Protein AF-A0A7S3UNE4-F1 (afdb_monomer_lite)

Radius of gyration: 19.87 Å; chains: 1; bounding box: 40×56×53 Å

InterPro domains:
  IPR023379 BART domain [PF11527] (3-88)
  IPR042541 BART domain superfamily [G3DSA:1.20.1520.10] (1-107)

Structure (mmCIF, N/CA/C/O backbone):
data_AF-A0A7S3UNE4-F1
#
_entry.id   AF-A0A7S3UNE4-F1
#
loop_
_atom_site.group_PDB
_atom_site.id
_atom_site.type_symbol
_atom_site.label_atom_id
_atom_site.label_alt_id
_atom_site.label_comp_id
_atom_site.label_asym_id
_atom_site.label_entity_id
_atom_site.label_seq_id
_atom_site.pdbx_PDB_ins_code
_atom_site.Cartn_x
_atom_site.Cartn_y
_atom_site.Cartn_z
_atom_site.occupancy
_atom_site.B_iso_or_equiv
_atom_site.auth_seq_id
_atom_site.auth_comp_id
_atom_site.auth_asym_id
_atom_site.auth_atom_id
_atom_site.pdbx_PDB_model_num
ATOM 1 N N . VAL A 1 1 ? -3.004 -6.059 -4.523 1.00 56.66 1 VAL A N 1
ATOM 2 C CA . VAL A 1 1 ? -1.548 -6.349 -4.583 1.00 56.66 1 VAL A CA 1
ATOM 3 C C . VAL A 1 1 ? -1.177 -7.143 -5.829 1.00 56.66 1 VAL A C 1
ATOM 5 O O . VAL A 1 1 ? -0.480 -6.580 -6.654 1.00 56.66 1 VAL A O 1
ATOM 8 N N . PHE A 1 2 ? -1.686 -8.368 -6.031 1.00 59.50 2 PHE A N 1
ATOM 9 C CA . PHE A 1 2 ? -1.361 -9.178 -7.223 1.00 59.50 2 PHE A CA 1
ATOM 10 C C . PHE A 1 2 ? -1.660 -8.478 -8.564 1.00 59.50 2 PHE A C 1
ATOM 12 O O . PHE A 1 2 ? -0.764 -8.388 -9.393 1.00 59.50 2 PHE A O 1
ATOM 19 N N . ASN A 1 3 ? -2.840 -7.866 -8.741 1.00 72.56 3 ASN A N 1
ATOM 20 C CA . ASN A 1 3 ? -3.131 -7.107 -9.973 1.00 72.56 3 ASN A CA 1
ATOM 21 C C . ASN A 1 3 ? -2.202 -5.898 -10.182 1.00 72.56 3 ASN A C 1
ATOM 23 O O . ASN A 1 3 ? -1.789 -5.641 -11.303 1.00 72.56 3 ASN A O 1
ATOM 27 N N . PHE A 1 4 ? -1.826 -5.188 -9.112 1.00 74.75 4 PHE A N 1
ATOM 28 C CA . PHE A 1 4 ? -0.905 -4.048 -9.212 1.00 74.75 4 PHE A CA 1
ATOM 29 C C . PHE A 1 4 ? 0.492 -4.500 -9.656 1.00 74.75 4 PHE A C 1
ATOM 31 O O . PHE A 1 4 ? 1.140 -3.838 -10.463 1.00 74.75 4 PHE A O 1
ATOM 38 N N . ALA A 1 5 ? 0.953 -5.641 -9.133 1.00 74.25 5 ALA A N 1
ATOM 39 C CA . ALA A 1 5 ? 2.247 -6.192 -9.498 1.00 74.25 5 ALA A CA 1
ATOM 40 C C . ALA A 1 5 ? 2.294 -6.575 -10.982 1.00 74.25 5 ALA A C 1
ATOM 42 O O . ALA A 1 5 ? 3.220 -6.179 -11.684 1.00 74.25 5 ALA A O 1
ATOM 43 N N . GLU A 1 6 ? 1.256 -7.257 -11.468 1.00 76.44 6 GLU A N 1
ATOM 44 C CA . GLU A 1 6 ? 1.094 -7.618 -12.880 1.00 76.44 6 GLU A CA 1
ATOM 45 C C . GLU A 1 6 ? 1.072 -6.400 -13.811 1.00 76.44 6 GLU A C 1
ATOM 47 O O . GLU A 1 6 ? 1.779 -6.368 -14.818 1.00 76.44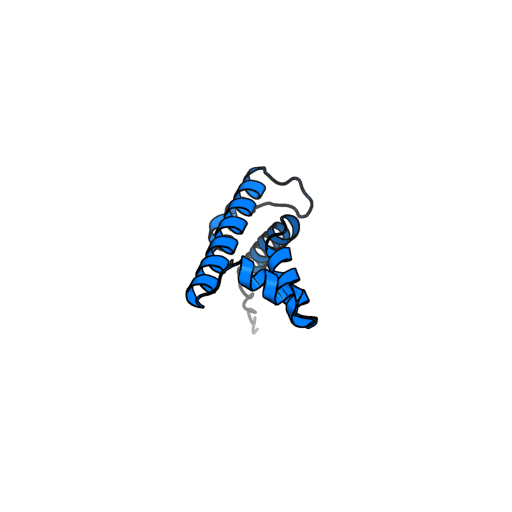 6 GLU A O 1
ATOM 52 N N . GLU A 1 7 ? 0.302 -5.369 -13.458 1.00 83.06 7 GLU A N 1
ATOM 53 C CA . GLU A 1 7 ? 0.135 -4.154 -14.267 1.00 83.06 7 GLU A CA 1
ATOM 54 C C . GLU A 1 7 ? 1.434 -3.348 -14.415 1.00 83.06 7 GLU A C 1
ATOM 56 O O . GLU A 1 7 ? 1.644 -2.681 -15.432 1.00 83.06 7 GLU A O 1
ATOM 61 N N . HIS A 1 8 ? 2.325 -3.418 -13.423 1.00 82.31 8 HIS A N 1
ATOM 62 C CA . HIS A 1 8 ? 3.537 -2.601 -13.370 1.00 82.31 8 HIS A CA 1
ATOM 63 C C . HIS A 1 8 ? 4.839 -3.388 -13.529 1.00 82.31 8 HIS A C 1
ATOM 65 O O . HIS A 1 8 ? 5.914 -2.789 -13.502 1.00 82.31 8 HIS A O 1
ATOM 71 N N . LYS A 1 9 ? 4.784 -4.703 -13.756 1.00 77.88 9 LYS A N 1
ATOM 72 C CA . LYS A 1 9 ? 5.976 -5.565 -13.811 1.00 77.88 9 LYS A CA 1
ATOM 73 C C . LYS A 1 9 ? 7.017 -5.148 -14.853 1.00 77.88 9 LYS A C 1
ATOM 75 O O . LYS A 1 9 ? 8.215 -5.273 -14.611 1.00 77.88 9 LYS A O 1
ATOM 80 N N . ALA A 1 10 ? 6.579 -4.584 -15.979 1.00 83.00 10 ALA A N 1
ATOM 81 C CA . ALA A 1 10 ? 7.470 -4.093 -17.032 1.00 83.00 10 ALA A CA 1
ATOM 82 C C . ALA A 1 10 ? 8.390 -2.951 -16.558 1.00 83.00 10 ALA A C 1
ATOM 84 O O . ALA A 1 10 ? 9.528 -2.862 -17.008 1.00 83.00 10 ALA A O 1
ATOM 85 N N . GLU A 1 11 ? 7.937 -2.124 -15.611 1.00 81.94 11 GLU A N 1
ATOM 86 C CA . GLU A 1 11 ? 8.714 -1.006 -15.044 1.00 81.94 11 GLU A CA 1
ATOM 87 C C . GLU A 1 11 ? 9.858 -1.495 -14.135 1.00 81.94 11 GLU A C 1
ATOM 89 O O . GLU A 1 11 ? 10.773 -0.740 -13.806 1.00 81.94 11 GLU A O 1
ATOM 94 N N . PHE A 1 12 ? 9.809 -2.768 -13.732 1.00 79.75 12 PHE A N 1
ATOM 95 C CA . PHE A 1 12 ? 10.816 -3.444 -12.915 1.00 79.75 12 PHE A CA 1
ATOM 96 C C . PHE A 1 12 ? 11.644 -4.453 -13.733 1.00 79.75 12 PHE A C 1
ATOM 98 O O . PHE A 1 12 ? 12.528 -5.120 -13.191 1.00 79.75 12 PHE A O 1
ATOM 105 N N . ALA A 1 13 ? 11.401 -4.572 -15.044 1.00 76.31 13 ALA A N 1
ATOM 106 C CA . ALA A 1 13 ? 12.143 -5.480 -15.910 1.00 76.31 13 ALA A CA 1
ATOM 107 C C . ALA A 1 13 ? 13.617 -5.047 -16.034 1.00 76.31 13 ALA A C 1
ATOM 109 O O . ALA A 1 13 ? 13.922 -3.886 -16.299 1.00 76.31 13 ALA A O 1
ATOM 110 N N . GLY A 1 14 ? 14.547 -5.988 -15.842 1.00 70.31 14 GLY A N 1
ATOM 111 C CA . GLY A 1 14 ? 15.992 -5.711 -15.879 1.00 70.31 14 GLY A CA 1
ATOM 112 C C . GLY A 1 14 ? 16.562 -5.084 -14.600 1.00 70.31 14 GLY A C 1
ATOM 113 O O . GLY A 1 14 ? 17.748 -4.760 -14.555 1.00 70.31 14 GLY A O 1
ATOM 114 N N . ALA A 1 15 ? 15.748 -4.940 -13.553 1.00 73.62 15 ALA A N 1
ATOM 115 C CA . ALA A 1 15 ? 16.188 -4.502 -12.239 1.00 73.62 15 ALA A CA 1
ATOM 116 C C . ALA A 1 15 ? 17.200 -5.458 -11.591 1.00 73.62 15 ALA A C 1
ATOM 118 O O . ALA A 1 15 ? 17.010 -6.677 -11.575 1.00 73.62 15 ALA A O 1
ATOM 119 N N . VAL A 1 16 ? 18.230 -4.890 -10.960 1.00 68.44 16 VAL A N 1
ATOM 120 C CA . VAL A 1 16 ? 19.188 -5.630 -10.128 1.00 68.44 16 VAL A CA 1
ATOM 121 C C . VAL A 1 16 ? 18.881 -5.348 -8.652 1.00 68.44 16 VAL A C 1
ATOM 123 O O . VAL A 1 16 ? 18.771 -4.179 -8.279 1.00 68.44 16 VAL A O 1
ATOM 126 N N . PRO A 1 17 ? 18.752 -6.374 -7.789 1.00 65.75 17 PRO A N 1
ATOM 127 C CA . PRO A 1 17 ? 18.555 -6.167 -6.355 1.00 65.75 17 PRO A CA 1
ATOM 128 C C . PRO A 1 17 ? 19.690 -5.343 -5.750 1.00 65.75 17 PRO A C 1
ATOM 130 O O . PRO A 1 17 ? 20.860 -5.670 -5.945 1.00 65.75 17 PRO A O 1
ATOM 133 N N . GLY A 1 18 ? 19.344 -4.292 -5.006 1.00 67.12 18 GLY A N 1
ATOM 134 C CA . GLY A 1 18 ? 20.321 -3.380 -4.404 1.00 67.12 18 GLY A CA 1
ATOM 135 C C . GLY A 1 18 ? 20.989 -2.412 -5.390 1.00 67.12 18 GLY A C 1
ATOM 136 O O . GLY A 1 18 ? 21.953 -1.750 -5.011 1.00 67.12 18 GLY A O 1
ATOM 137 N N . GLY A 1 19 ? 20.510 -2.337 -6.637 1.00 70.06 19 GLY A N 1
ATOM 138 C CA . GLY A 1 19 ? 20.924 -1.329 -7.614 1.00 70.06 19 GLY A CA 1
ATOM 139 C C . GLY A 1 19 ? 20.241 0.026 -7.402 1.00 70.06 19 GLY A C 1
ATOM 140 O O . GLY A 1 19 ? 19.407 0.193 -6.516 1.00 70.06 19 GLY A O 1
ATOM 141 N N . GLU A 1 20 ? 20.579 1.013 -8.234 1.00 76.25 20 GLU A N 1
ATOM 142 C CA . GLU A 1 20 ? 19.855 2.288 -8.241 1.00 76.25 20 GLU A CA 1
ATOM 143 C C . GLU A 1 20 ? 18.428 2.098 -8.762 1.00 76.25 20 GLU A C 1
ATOM 145 O O . GLU A 1 20 ? 18.197 1.458 -9.790 1.00 76.25 20 GLU A O 1
ATOM 150 N N . HIS A 1 21 ? 17.463 2.671 -8.047 1.00 79.31 21 HIS A N 1
ATOM 151 C CA . HIS A 1 21 ? 16.056 2.608 -8.418 1.00 79.31 21 HIS A CA 1
ATOM 152 C C . HIS A 1 21 ? 15.634 3.896 -9.120 1.00 79.31 21 HIS A C 1
ATOM 154 O O . HIS A 1 21 ? 15.993 5.001 -8.708 1.00 79.31 21 HIS A O 1
ATOM 160 N N . SER A 1 22 ? 14.832 3.764 -10.176 1.00 81.38 22 SER A N 1
ATOM 161 C CA . SER A 1 22 ? 14.312 4.927 -10.892 1.00 81.38 22 SER A CA 1
ATOM 162 C C . SER A 1 22 ? 13.330 5.726 -10.023 1.00 81.38 22 SER A C 1
ATOM 164 O O . SER A 1 22 ? 12.598 5.163 -9.206 1.00 81.38 22 SER A O 1
ATOM 166 N N . LEU A 1 23 ? 13.239 7.043 -10.247 1.00 84.62 23 LEU A N 1
ATOM 167 C CA . LEU A 1 23 ? 12.229 7.898 -9.597 1.00 84.62 23 LEU A CA 1
ATOM 168 C C . LEU A 1 23 ? 10.799 7.375 -9.814 1.00 84.62 23 LEU A C 1
ATOM 170 O O . LEU A 1 23 ? 9.943 7.514 -8.940 1.00 84.62 23 LEU A O 1
ATOM 174 N N . ARG A 1 24 ? 10.572 6.708 -10.951 1.00 84.19 24 ARG A N 1
ATOM 175 C CA . ARG A 1 24 ? 9.308 6.066 -11.310 1.00 84.19 24 ARG A CA 1
ATOM 176 C C . ARG A 1 24 ? 8.871 5.018 -10.288 1.00 84.19 24 ARG A C 1
ATOM 178 O O . ARG A 1 24 ? 7.683 4.899 -10.013 1.00 84.19 24 ARG A O 1
ATOM 185 N N . TRP A 1 25 ? 9.800 4.293 -9.668 1.00 86.81 25 TRP A N 1
ATOM 186 C CA . TRP A 1 25 ? 9.459 3.281 -8.663 1.00 86.81 25 TRP A CA 1
ATOM 187 C C . TRP A 1 25 ? 8.920 3.900 -7.380 1.00 86.81 25 TRP A C 1
ATOM 189 O O . TRP A 1 25 ? 7.997 3.361 -6.774 1.00 86.81 25 TRP A O 1
ATOM 199 N N . THR A 1 26 ? 9.457 5.051 -6.983 1.00 86.19 26 THR A N 1
ATOM 200 C CA . THR A 1 26 ? 8.939 5.814 -5.843 1.00 86.19 26 THR A CA 1
ATOM 201 C C . THR A 1 26 ? 7.533 6.342 -6.130 1.00 86.19 26 THR A C 1
ATOM 203 O O . THR A 1 26 ? 6.685 6.357 -5.241 1.00 86.19 26 THR A O 1
ATOM 206 N N . GLU A 1 27 ? 7.245 6.751 -7.368 1.00 88.50 27 GLU A N 1
ATOM 207 C CA . GLU A 1 27 ? 5.886 7.138 -7.775 1.00 88.50 27 GLU A CA 1
ATOM 208 C C . GLU A 1 27 ? 4.913 5.955 -7.734 1.00 88.50 27 GLU A C 1
ATOM 210 O O . GLU A 1 27 ? 3.805 6.093 -7.216 1.00 88.50 27 GLU A O 1
ATOM 215 N N . LEU A 1 28 ? 5.333 4.790 -8.235 1.00 87.94 28 LEU A N 1
ATOM 216 C CA . LEU A 1 28 ? 4.533 3.565 -8.193 1.00 87.94 28 LEU A CA 1
ATOM 217 C C . LEU A 1 28 ? 4.256 3.129 -6.755 1.00 87.94 28 LEU A C 1
ATOM 219 O O . LEU A 1 28 ? 3.122 2.793 -6.429 1.00 87.94 28 LEU A O 1
ATOM 223 N N . HIS A 1 29 ? 5.254 3.213 -5.877 1.00 88.25 29 HIS A N 1
ATOM 224 C CA . HIS A 1 29 ? 5.088 2.926 -4.455 1.00 88.25 29 HIS A CA 1
ATOM 225 C C . HIS A 1 29 ? 4.060 3.852 -3.792 1.00 88.25 29 HIS A C 1
ATOM 227 O O . HIS A 1 29 ? 3.161 3.369 -3.110 1.00 88.25 29 HIS A O 1
ATOM 233 N N . LYS A 1 30 ? 4.101 5.162 -4.069 1.00 88.38 30 LYS A N 1
ATOM 234 C CA . LYS A 1 30 ? 3.068 6.104 -3.595 1.00 88.38 30 LYS A CA 1
ATOM 235 C C . LYS A 1 30 ? 1.676 5.761 -4.132 1.00 88.38 30 LYS A C 1
ATOM 237 O O . LYS A 1 30 ? 0.687 5.869 -3.409 1.00 88.38 30 LYS A O 1
ATOM 242 N N . GLY A 1 31 ? 1.587 5.358 -5.400 1.00 87.12 31 GLY A N 1
ATOM 243 C CA . GLY A 1 31 ? 0.337 4.900 -6.009 1.00 87.12 31 GLY A CA 1
ATOM 244 C C . GLY A 1 31 ? -0.218 3.652 -5.320 1.00 87.12 31 GLY A C 1
ATOM 245 O O . GLY A 1 31 ? -1.410 3.592 -5.016 1.00 87.12 31 GLY A O 1
ATOM 246 N N . PHE A 1 32 ? 0.660 2.699 -5.010 1.00 86.69 32 PHE A N 1
ATOM 247 C CA . PHE A 1 32 ? 0.327 1.490 -4.269 1.00 86.69 32 PHE A CA 1
ATOM 248 C C . PHE A 1 32 ? -0.154 1.800 -2.847 1.00 86.69 32 PHE A C 1
ATOM 250 O O . PHE A 1 32 ? -1.212 1.311 -2.458 1.00 86.69 32 PHE A O 1
ATOM 257 N N . GLN A 1 33 ? 0.566 2.652 -2.104 1.00 88.56 33 GLN A N 1
ATOM 258 C CA . GLN A 1 33 ? 0.169 3.090 -0.760 1.00 88.56 33 GLN A CA 1
ATOM 259 C C . GLN A 1 33 ? -1.245 3.668 -0.775 1.00 88.56 33 GLN A C 1
ATOM 261 O O . GLN A 1 33 ? -2.114 3.191 -0.053 1.00 88.56 33 GLN A O 1
ATOM 266 N N . LYS A 1 34 ? -1.517 4.603 -1.690 1.00 88.56 34 LYS A N 1
ATOM 267 C CA . LYS A 1 34 ? -2.843 5.214 -1.821 1.00 88.56 34 LYS A CA 1
ATOM 268 C C . LYS A 1 34 ? -3.942 4.194 -2.138 1.00 88.56 34 LYS A C 1
ATOM 270 O O . LYS A 1 34 ? -5.053 4.305 -1.625 1.00 88.56 34 LYS A O 1
ATOM 275 N N . GLN A 1 35 ? -3.666 3.218 -3.007 1.00 87.31 35 GLN A N 1
ATOM 276 C CA . GLN A 1 35 ? -4.637 2.170 -3.329 1.00 87.31 35 GLN A CA 1
ATOM 277 C C . GLN A 1 35 ? -4.913 1.276 -2.115 1.00 87.31 35 GLN A C 1
ATOM 279 O O . GLN A 1 35 ? -6.070 0.952 -1.852 1.00 87.31 35 GLN A O 1
ATOM 284 N N . PHE A 1 36 ? -3.868 0.890 -1.383 1.00 86.38 36 PHE A N 1
ATOM 285 C CA . PHE A 1 36 ? -3.990 0.069 -0.185 1.00 86.38 36 PHE A CA 1
ATOM 286 C C . PHE A 1 36 ? -4.757 0.801 0.924 1.00 86.38 36 PHE A C 1
ATOM 288 O O . PHE A 1 36 ? -5.730 0.260 1.445 1.00 86.38 36 PHE A O 1
ATOM 295 N N . GLU A 1 37 ? -4.391 2.051 1.217 1.00 86.88 37 GLU A N 1
ATOM 296 C CA . GLU A 1 37 ? -5.088 2.909 2.182 1.00 86.88 37 GLU A CA 1
ATOM 297 C C . GLU A 1 37 ? -6.571 3.066 1.822 1.00 86.88 37 GLU A C 1
ATOM 299 O O . GLU A 1 37 ? -7.435 2.870 2.673 1.00 86.88 37 GLU A O 1
ATOM 304 N N . GLY A 1 38 ? -6.888 3.321 0.548 1.00 89.50 38 GLY A N 1
ATOM 305 C CA . GLY A 1 38 ? -8.276 3.442 0.098 1.00 89.50 38 GLY A CA 1
ATOM 306 C C . GLY A 1 38 ? -9.078 2.139 0.222 1.00 89.50 38 GLY A C 1
ATOM 307 O O . GLY A 1 38 ? -10.274 2.172 0.517 1.00 89.50 38 GLY A O 1
ATOM 308 N N . GLN A 1 39 ? -8.440 0.980 0.028 1.00 89.50 39 GLN A N 1
ATOM 309 C CA . GLN A 1 39 ? -9.075 -0.325 0.250 1.00 89.50 39 GLN A CA 1
ATOM 310 C C . GLN A 1 39 ? -9.326 -0.583 1.736 1.00 89.50 39 GLN A C 1
ATOM 312 O O . GLN A 1 39 ? -10.411 -1.048 2.089 1.00 89.50 39 GLN A O 1
ATOM 317 N N . LEU A 1 40 ? -8.363 -0.249 2.598 1.00 87.81 40 LEU A N 1
ATOM 318 C CA . LEU A 1 40 ? -8.505 -0.361 4.047 1.00 87.81 40 LEU A CA 1
ATOM 319 C C . LEU A 1 40 ? -9.635 0.538 4.563 1.00 87.81 40 LEU A C 1
ATOM 321 O O . LEU A 1 40 ? -10.499 0.076 5.303 1.00 87.81 40 LEU A O 1
ATOM 325 N N . GLU A 1 41 ? -9.681 1.794 4.121 1.00 90.50 41 GLU A N 1
ATOM 326 C CA . GLU A 1 41 ? -10.740 2.738 4.486 1.00 90.50 41 GLU A CA 1
ATOM 327 C C . GLU A 1 41 ? -12.118 2.262 4.006 1.00 90.50 41 GLU A C 1
ATOM 329 O O . GLU A 1 41 ? -13.090 2.281 4.766 1.00 90.50 41 GLU A O 1
ATOM 334 N N . SER A 1 42 ? -12.206 1.759 2.770 1.00 91.94 42 SER A N 1
ATOM 335 C CA . SER A 1 42 ? -13.447 1.188 2.230 1.00 91.94 42 SER A CA 1
ATOM 336 C C . SER A 1 42 ? -13.914 -0.028 3.034 1.00 91.94 42 SER A C 1
ATOM 338 O O . SER A 1 42 ? -15.106 -0.173 3.306 1.00 91.94 42 SER A O 1
ATOM 340 N N . PHE A 1 43 ? -12.981 -0.891 3.442 1.00 91.38 43 PHE A N 1
ATOM 341 C CA . PHE A 1 43 ? -13.277 -2.049 4.278 1.00 91.38 43 PHE A CA 1
ATOM 342 C C . PHE A 1 43 ? -13.802 -1.627 5.654 1.00 91.38 43 PHE A C 1
ATOM 344 O O . PHE A 1 43 ? -14.869 -2.087 6.058 1.00 91.38 43 PHE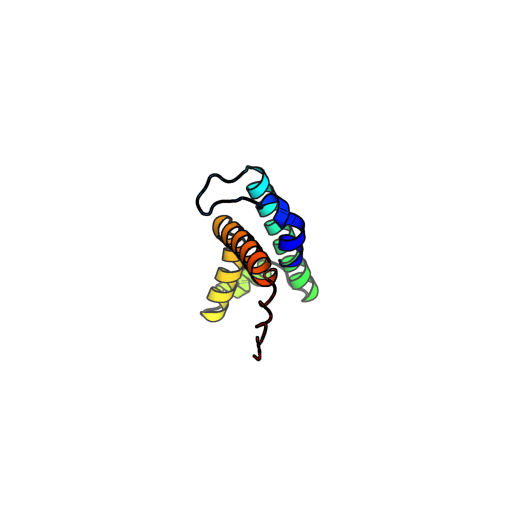 A O 1
ATOM 351 N N . LEU A 1 44 ? -13.127 -0.700 6.338 1.00 91.19 44 LEU A N 1
ATOM 352 C CA . LEU A 1 44 ? -13.576 -0.180 7.635 1.00 91.19 44 LEU A CA 1
ATOM 353 C C . LEU A 1 44 ? -14.955 0.475 7.534 1.00 91.19 44 LEU A C 1
ATOM 355 O O . LEU A 1 44 ? -15.844 0.161 8.326 1.00 91.19 44 LEU A O 1
ATOM 359 N N . THR A 1 45 ? -15.172 1.278 6.492 1.00 93.50 45 THR A N 1
ATOM 360 C CA . THR A 1 45 ? -16.467 1.915 6.220 1.00 93.50 45 THR A CA 1
ATOM 361 C C . THR A 1 45 ? -17.569 0.873 6.028 1.00 93.50 45 THR A C 1
ATOM 363 O O . THR A 1 45 ? -18.674 1.038 6.544 1.00 93.50 45 THR A O 1
ATOM 366 N N . SER A 1 46 ? -17.281 -0.235 5.334 1.00 96.12 46 SER A N 1
ATOM 367 C CA . SER A 1 46 ? -18.246 -1.327 5.135 1.00 96.12 46 SER A CA 1
ATOM 368 C C . SER A 1 46 ? -18.657 -2.021 6.439 1.00 96.12 46 SER A C 1
ATOM 370 O O . SER A 1 46 ? -19.751 -2.578 6.522 1.00 96.12 46 SER A O 1
ATOM 372 N N . LEU A 1 47 ? -17.808 -1.940 7.467 1.00 94.56 47 LEU A N 1
ATOM 373 C CA . LEU A 1 47 ? -18.074 -2.430 8.819 1.00 94.56 47 LEU A CA 1
ATOM 374 C C . LEU A 1 47 ? -18.698 -1.360 9.731 1.00 94.56 47 LEU A C 1
ATOM 376 O O . LEU A 1 47 ? -18.935 -1.629 10.906 1.00 94.56 47 LEU A O 1
ATOM 380 N N . GLY A 1 48 ? -18.970 -0.156 9.215 1.00 94.50 48 GLY A N 1
ATOM 381 C CA . GLY A 1 48 ? -19.463 0.974 10.006 1.00 94.50 48 GLY A CA 1
ATOM 382 C C . GLY A 1 48 ? -18.411 1.566 10.948 1.00 94.50 48 GLY A C 1
ATOM 383 O O . GLY A 1 48 ? -18.775 2.147 11.967 1.00 94.50 48 GLY A O 1
ATOM 384 N N . SER A 1 49 ? -17.130 1.390 10.625 1.00 93.56 49 SER A N 1
ATOM 385 C CA . SER A 1 49 ? -15.983 1.869 11.397 1.00 93.56 49 SER A CA 1
ATOM 386 C C . SER A 1 49 ? -15.123 2.826 10.565 1.00 93.56 49 SER A C 1
ATOM 388 O O . SER A 1 49 ? -15.369 3.037 9.377 1.00 93.56 49 SER A O 1
ATOM 390 N N . ASP A 1 50 ? -14.097 3.398 11.184 1.00 90.25 50 ASP A N 1
ATOM 391 C CA . ASP A 1 50 ? -13.122 4.276 10.545 1.00 90.25 50 ASP A CA 1
ATOM 392 C C . ASP A 1 50 ? -11.694 4.011 11.054 1.00 90.25 50 ASP A C 1
ATOM 394 O O . ASP A 1 50 ? -11.459 3.225 11.977 1.00 90.25 50 ASP A O 1
ATOM 398 N N . LEU A 1 51 ? -10.712 4.637 10.400 1.00 84.56 51 LEU A N 1
ATOM 399 C CA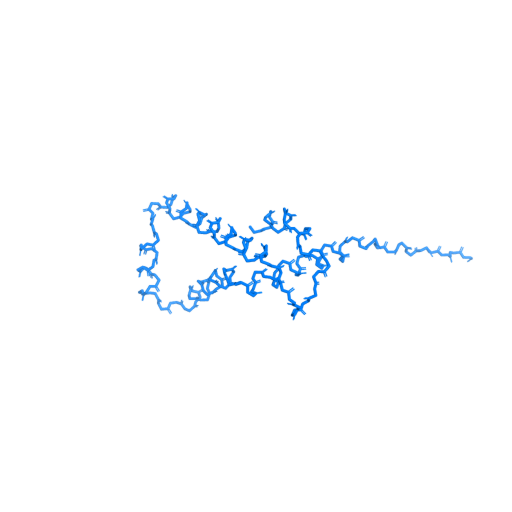 . LEU A 1 51 ? -9.292 4.525 10.749 1.00 84.56 51 LEU A CA 1
ATOM 400 C C . LEU A 1 51 ? -8.989 4.960 12.196 1.00 84.56 51 LEU A C 1
ATOM 402 O O . LEU A 1 51 ? -8.286 4.219 12.883 1.00 84.56 51 LEU A O 1
ATOM 406 N N . PRO A 1 52 ? -9.514 6.097 12.699 1.00 86.12 52 PRO A N 1
ATOM 407 C CA . PRO A 1 52 ? -9.354 6.480 14.102 1.00 86.12 52 PRO A CA 1
ATOM 408 C C . PRO A 1 52 ? -9.880 5.432 15.089 1.00 86.12 52 PRO A C 1
ATOM 410 O O . PRO A 1 52 ? -9.214 5.138 16.080 1.00 86.12 52 PRO A O 1
ATOM 413 N N . THR A 1 53 ? -11.042 4.836 14.809 1.00 86.31 53 THR A N 1
ATOM 414 C CA . THR A 1 53 ? -11.638 3.783 15.642 1.00 86.31 53 THR A CA 1
ATOM 415 C C . THR A 1 53 ? -10.778 2.525 15.636 1.00 86.31 53 THR A C 1
ATOM 417 O O . THR A 1 53 ? -10.532 1.953 16.697 1.00 86.31 53 THR A O 1
ATOM 420 N N . LEU A 1 54 ? -10.264 2.119 14.469 1.00 85.75 54 LEU A N 1
ATOM 421 C CA . LEU A 1 54 ? -9.299 1.023 14.377 1.00 85.75 54 LEU A CA 1
ATOM 422 C C . LEU A 1 54 ? -8.037 1.334 15.193 1.00 85.75 54 LEU A C 1
ATOM 424 O O . LEU A 1 54 ? -7.576 0.489 15.949 1.00 85.75 54 LEU A O 1
ATOM 428 N N . GLN A 1 55 ? -7.487 2.543 15.069 1.00 82.94 55 GLN A N 1
ATOM 429 C CA . GLN A 1 55 ? -6.265 2.931 15.772 1.00 82.94 55 GLN A CA 1
ATOM 430 C C . GLN A 1 55 ? -6.443 2.919 17.294 1.00 82.94 55 GLN A C 1
ATOM 432 O O . GLN A 1 55 ? -5.558 2.440 17.995 1.00 82.94 55 GLN A O 1
ATOM 437 N N . ALA A 1 56 ? -7.578 3.405 17.798 1.00 85.19 56 ALA A N 1
ATOM 438 C CA . ALA A 1 56 ? -7.902 3.333 19.219 1.00 85.19 56 ALA A CA 1
ATOM 439 C C . ALA A 1 56 ? -8.029 1.875 19.692 1.00 85.19 56 ALA A C 1
ATOM 441 O O . ALA A 1 56 ? -7.449 1.513 20.710 1.00 85.19 56 ALA A O 1
ATOM 442 N N . ALA A 1 57 ? -8.712 1.023 18.917 1.00 85.31 57 ALA A N 1
ATOM 443 C CA . ALA A 1 57 ? -8.845 -0.397 19.239 1.00 85.31 57 ALA A CA 1
ATOM 444 C C . ALA A 1 57 ? -7.487 -1.114 19.295 1.00 85.31 57 ALA A C 1
ATOM 446 O O . ALA A 1 57 ? -7.275 -1.941 20.169 1.00 85.31 57 ALA A O 1
ATOM 447 N N . LEU A 1 58 ? -6.555 -0.764 18.404 1.00 83.38 58 LEU A N 1
ATOM 448 C CA . LEU A 1 58 ? -5.202 -1.327 18.382 1.00 83.38 58 LEU A CA 1
ATOM 449 C C . LEU A 1 58 ? -4.316 -0.854 19.544 1.00 83.38 58 LEU A C 1
ATOM 451 O O . LEU A 1 58 ? -3.343 -1.524 19.864 1.00 83.38 58 LEU A O 1
ATOM 455 N N . GLN A 1 59 ? -4.601 0.303 20.146 1.00 81.38 59 GLN A N 1
ATOM 456 C CA . GLN A 1 59 ? -3.824 0.825 21.279 1.00 81.38 59 GLN A CA 1
ATOM 457 C C . GLN A 1 59 ? -4.192 0.173 22.614 1.00 81.38 59 GLN A C 1
ATOM 459 O O . GLN A 1 59 ? -3.347 0.120 23.505 1.00 81.38 59 GLN A O 1
ATOM 464 N N . ASP A 1 60 ? -5.430 -0.302 22.741 1.00 78.06 60 ASP A N 1
ATOM 465 C CA . ASP A 1 60 ? -5.947 -0.953 23.949 1.00 78.06 60 ASP A CA 1
ATOM 466 C C . ASP A 1 60 ? -5.809 -2.489 23.902 1.00 78.06 60 ASP A C 1
ATOM 468 O O . ASP A 1 60 ? -6.221 -3.173 24.842 1.00 78.06 60 ASP A O 1
ATOM 472 N N . ASP A 1 61 ? -5.250 -3.038 22.819 1.00 75.88 61 ASP A N 1
ATOM 473 C CA . ASP A 1 61 ? -5.117 -4.477 22.603 1.00 75.88 61 ASP A CA 1
ATOM 474 C C . ASP A 1 61 ? -3.675 -4.957 22.851 1.00 75.88 61 ASP A C 1
ATOM 476 O O . ASP A 1 61 ? -2.730 -4.527 22.191 1.00 75.88 61 ASP A O 1
ATOM 480 N N . ASP A 1 62 ? -3.515 -5.866 23.815 1.00 79.94 62 ASP A N 1
ATOM 481 C CA . ASP A 1 62 ? -2.234 -6.491 24.171 1.00 79.94 62 ASP A CA 1
ATOM 482 C C . ASP A 1 62 ? -1.987 -7.811 23.406 1.00 79.94 62 ASP A C 1
ATOM 484 O O . ASP A 1 62 ? -1.021 -8.524 23.700 1.00 79.94 62 ASP A O 1
ATOM 488 N N . ASP A 1 63 ? -2.847 -8.192 22.448 1.00 83.94 63 ASP A N 1
ATOM 489 C CA . ASP A 1 63 ? -2.663 -9.411 21.663 1.00 83.94 63 ASP A CA 1
ATOM 490 C C . ASP A 1 63 ? -1.484 -9.250 20.678 1.00 83.94 63 ASP A C 1
ATOM 492 O O . ASP A 1 63 ? -1.561 -8.512 19.685 1.00 83.94 63 ASP A O 1
ATOM 496 N N . PRO A 1 64 ? -0.379 -9.993 20.874 1.00 78.25 64 PRO A N 1
ATOM 497 C CA . PRO A 1 64 ? 0.790 -9.893 20.010 1.00 78.25 64 PRO A CA 1
ATOM 498 C C . PRO A 1 64 ? 0.502 -10.321 18.564 1.00 78.25 64 PRO A C 1
ATOM 500 O O . PRO A 1 64 ? 1.228 -9.921 17.655 1.00 78.25 64 PRO A O 1
ATOM 503 N N . SER A 1 65 ? -0.537 -11.125 18.315 1.00 79.81 65 SER A N 1
ATOM 504 C CA . SER A 1 65 ? -0.920 -11.526 16.959 1.00 79.81 65 SER A CA 1
ATOM 505 C C . SER A 1 65 ? -1.501 -10.364 16.149 1.00 79.81 65 SER A C 1
ATOM 507 O O . SER A 1 65 ? -1.245 -10.272 14.945 1.00 79.81 65 SER A O 1
ATOM 509 N N . ILE A 1 66 ? -2.209 -9.443 16.810 1.00 80.25 66 ILE A N 1
ATOM 510 C CA . ILE A 1 66 ? -2.757 -8.231 16.198 1.00 80.25 66 ILE A CA 1
ATOM 511 C C . ILE A 1 66 ? -1.621 -7.273 15.849 1.00 80.25 66 ILE A C 1
ATOM 513 O O . ILE A 1 66 ? -1.555 -6.804 14.711 1.00 80.25 66 ILE A O 1
ATOM 517 N N . GLN A 1 67 ? -0.676 -7.064 16.771 1.00 73.50 67 GLN A N 1
ATOM 518 C CA . GLN A 1 67 ? 0.507 -6.242 16.508 1.00 73.50 67 GLN A CA 1
ATOM 519 C C . GLN A 1 67 ? 1.311 -6.781 15.319 1.00 73.50 67 GLN A C 1
ATOM 521 O O . GLN A 1 67 ? 1.650 -6.024 14.413 1.00 73.50 67 GLN A O 1
ATOM 526 N N . VAL A 1 68 ? 1.545 -8.098 15.259 1.00 76.44 68 VAL A N 1
ATOM 527 C CA . VAL A 1 68 ? 2.230 -8.727 14.118 1.00 76.44 68 VAL A CA 1
ATOM 528 C C . VAL A 1 68 ? 1.461 -8.503 12.816 1.00 76.44 68 VAL A C 1
ATOM 530 O O . VAL A 1 68 ? 2.073 -8.188 11.798 1.00 76.44 68 VAL A O 1
ATOM 533 N N . MET A 1 69 ? 0.133 -8.636 12.816 1.00 78.69 69 MET A N 1
ATOM 534 C CA . MET A 1 69 ? -0.674 -8.386 11.618 1.00 78.69 69 MET A CA 1
ATOM 535 C C . MET A 1 69 ? -0.572 -6.924 11.156 1.00 78.69 69 MET A C 1
ATOM 537 O O . MET A 1 69 ? -0.402 -6.673 9.962 1.00 78.69 69 MET A O 1
ATOM 541 N N . VAL A 1 70 ? -0.635 -5.959 12.079 1.00 79.50 70 VAL A N 1
ATOM 542 C CA . VAL A 1 70 ? -0.472 -4.529 11.769 1.00 79.50 70 VAL A CA 1
ATOM 543 C C . VAL A 1 70 ? 0.925 -4.245 11.234 1.00 79.50 70 VAL A C 1
ATOM 545 O O . VAL A 1 70 ? 1.049 -3.604 10.194 1.00 79.50 70 VAL A O 1
ATOM 548 N N . ASP A 1 71 ? 1.964 -4.783 11.865 1.00 70.06 71 ASP A N 1
ATOM 549 C CA . ASP A 1 71 ? 3.344 -4.634 11.406 1.00 70.06 71 ASP A CA 1
ATOM 550 C C . ASP A 1 71 ? 3.538 -5.226 10.006 1.00 70.06 71 ASP A C 1
ATOM 552 O O . ASP A 1 71 ? 4.245 -4.645 9.187 1.00 70.06 71 ASP A O 1
ATOM 556 N N . VAL A 1 72 ? 2.879 -6.346 9.687 1.00 73.25 72 VAL A N 1
ATOM 557 C CA . VAL A 1 72 ? 2.877 -6.923 8.334 1.00 73.25 72 VAL A CA 1
ATOM 558 C C . VAL A 1 72 ? 2.179 -5.989 7.342 1.00 73.25 72 VAL A C 1
ATOM 560 O O . VAL A 1 72 ? 2.727 -5.736 6.269 1.00 73.25 72 VAL A O 1
ATOM 563 N N . MET A 1 73 ? 1.011 -5.438 7.689 1.00 77.44 73 MET A N 1
ATOM 564 C CA . MET A 1 73 ? 0.300 -4.477 6.835 1.00 77.44 73 MET A CA 1
ATOM 565 C C . MET A 1 73 ? 1.123 -3.201 6.600 1.00 77.44 73 MET A C 1
ATOM 567 O O . MET A 1 73 ? 1.212 -2.733 5.466 1.00 77.44 73 MET A O 1
ATOM 571 N N . LEU A 1 74 ? 1.785 -2.674 7.634 1.00 76.62 74 LEU A N 1
ATOM 572 C CA . LEU A 1 74 ? 2.676 -1.517 7.527 1.00 76.62 74 LEU A CA 1
ATOM 573 C C . LEU A 1 74 ? 3.935 -1.843 6.721 1.00 76.62 74 LEU A C 1
ATOM 575 O O . LEU A 1 74 ? 4.323 -1.076 5.843 1.00 76.62 74 LEU A O 1
ATOM 579 N N . ALA A 1 75 ? 4.531 -3.016 6.940 1.00 72.19 75 ALA A N 1
ATOM 580 C CA . ALA A 1 75 ? 5.683 -3.482 6.180 1.00 72.19 75 ALA A CA 1
ATOM 581 C C . ALA A 1 75 ? 5.362 -3.639 4.689 1.00 72.19 75 ALA A C 1
ATOM 583 O O . ALA A 1 75 ? 6.244 -3.439 3.862 1.00 72.19 75 ALA A O 1
ATOM 584 N N . MET A 1 76 ? 4.119 -3.943 4.309 1.00 71.38 76 MET A N 1
ATOM 585 C CA . MET A 1 76 ? 3.709 -3.943 2.899 1.00 71.38 76 MET A CA 1
ATOM 586 C C . MET A 1 76 ? 3.703 -2.539 2.277 1.00 71.38 76 MET A C 1
ATOM 588 O O . MET A 1 76 ? 3.825 -2.414 1.059 1.00 71.38 76 MET A O 1
ATOM 592 N N . MET A 1 77 ? 3.598 -1.487 3.092 1.00 78.88 77 MET A N 1
ATOM 593 C CA . MET A 1 77 ? 3.689 -0.091 2.661 1.00 78.88 77 MET A CA 1
ATOM 594 C C . MET A 1 77 ? 5.116 0.460 2.713 1.00 78.88 77 MET A C 1
ATOM 596 O O . MET A 1 77 ? 5.330 1.587 2.270 1.00 78.88 77 MET A O 1
ATOM 600 N N . GLU A 1 78 ? 6.096 -0.295 3.209 1.00 85.44 78 GLU A N 1
ATOM 601 C CA . GLU A 1 78 ? 7.502 0.109 3.210 1.00 85.44 78 GLU A CA 1
ATOM 602 C C . GLU A 1 78 ? 8.113 -0.014 1.814 1.00 85.44 78 GLU A C 1
ATOM 604 O O . GLU A 1 78 ? 7.973 -1.040 1.145 1.00 85.44 78 GLU A O 1
ATOM 609 N N . TYR A 1 79 ? 8.849 1.012 1.381 1.00 84.62 79 TYR A N 1
ATOM 610 C CA . TYR A 1 79 ? 9.391 1.078 0.019 1.00 84.62 79 TYR A CA 1
ATOM 611 C C . TYR A 1 79 ? 10.279 -0.126 -0.319 1.00 84.62 79 TYR A C 1
ATOM 613 O O . TYR A 1 79 ? 10.101 -0.770 -1.351 1.00 84.62 79 TYR A O 1
ATOM 621 N N . THR A 1 80 ? 11.213 -0.474 0.568 1.00 83.06 80 THR A N 1
ATOM 622 C CA . THR A 1 80 ? 12.149 -1.584 0.340 1.00 83.06 80 THR A CA 1
ATOM 623 C C . THR A 1 80 ? 11.418 -2.920 0.240 1.00 83.06 80 THR A C 1
ATOM 625 O O . THR A 1 80 ? 11.726 -3.731 -0.626 1.00 83.06 80 THR A O 1
ATOM 628 N N . LYS A 1 81 ? 10.401 -3.133 1.081 1.00 82.50 81 LYS A N 1
ATOM 629 C CA . LYS A 1 81 ? 9.593 -4.360 1.076 1.00 82.50 81 LYS A CA 1
ATOM 630 C C . LYS A 1 81 ? 8.705 -4.450 -0.156 1.00 82.50 81 LYS A C 1
ATOM 632 O O . LYS A 1 81 ? 8.570 -5.529 -0.726 1.00 82.50 81 LYS A O 1
ATOM 637 N N . PHE A 1 82 ? 8.150 -3.321 -0.584 1.00 83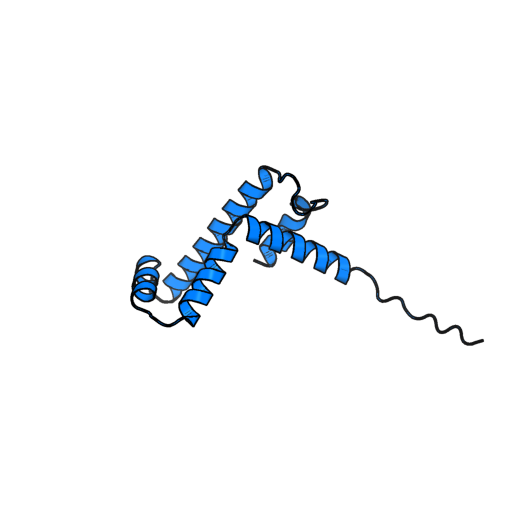.56 82 PHE A N 1
ATOM 638 C CA . PHE A 1 82 ? 7.428 -3.206 -1.841 1.00 83.56 82 PHE A CA 1
ATOM 639 C C . PHE A 1 82 ? 8.323 -3.590 -3.028 1.00 83.56 82 PHE A C 1
ATOM 641 O O . PHE A 1 82 ? 7.939 -4.443 -3.826 1.00 83.56 82 PHE A O 1
ATOM 648 N N . VAL A 1 83 ? 9.538 -3.036 -3.115 1.00 83.88 83 VAL A N 1
ATOM 649 C CA . VAL A 1 83 ? 10.486 -3.382 -4.186 1.00 83.88 83 VAL A CA 1
ATOM 650 C C . VAL A 1 83 ? 10.875 -4.861 -4.128 1.00 83.88 83 VAL A C 1
ATOM 652 O O . VAL A 1 83 ? 10.801 -5.543 -5.149 1.00 83.88 83 VAL A O 1
ATOM 655 N N . ASP A 1 84 ? 11.223 -5.385 -2.951 1.00 82.44 84 ASP A N 1
ATOM 656 C CA . ASP A 1 84 ? 11.572 -6.800 -2.779 1.00 82.44 84 ASP A CA 1
ATOM 657 C C . ASP A 1 84 ? 10.431 -7.728 -3.232 1.00 82.44 84 ASP A C 1
ATOM 659 O O . ASP A 1 84 ? 10.672 -8.735 -3.902 1.00 82.44 84 ASP A O 1
ATOM 663 N N . ALA A 1 85 ? 9.181 -7.382 -2.907 1.00 79.88 85 ALA A N 1
ATOM 664 C CA . ALA A 1 85 ? 8.004 -8.135 -3.326 1.00 79.88 85 ALA A CA 1
ATOM 665 C C . ALA A 1 85 ? 7.812 -8.101 -4.851 1.00 79.88 85 ALA A C 1
ATOM 667 O O . ALA A 1 85 ? 7.614 -9.152 -5.459 1.00 79.88 85 ALA A O 1
ATOM 668 N N . MET A 1 86 ? 7.938 -6.928 -5.481 1.00 81.56 86 MET A N 1
ATOM 669 C CA . MET A 1 86 ? 7.836 -6.772 -6.939 1.00 81.56 86 MET A CA 1
ATOM 670 C C . MET A 1 86 ? 8.911 -7.579 -7.681 1.00 81.56 86 MET A C 1
ATOM 672 O O . MET A 1 86 ? 8.612 -8.282 -8.647 1.00 81.56 86 MET A O 1
ATOM 676 N N . LEU A 1 87 ? 10.158 -7.541 -7.199 1.00 81.88 87 LEU A N 1
ATO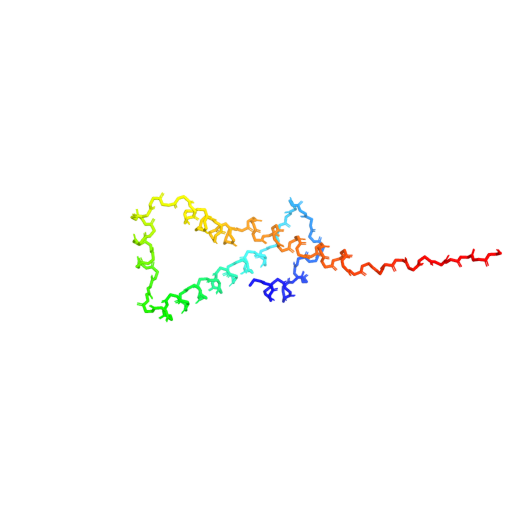M 677 C CA . LEU A 1 87 ? 11.264 -8.311 -7.776 1.00 81.88 87 LEU A CA 1
ATOM 678 C C . LEU A 1 87 ? 11.089 -9.818 -7.581 1.00 81.88 87 LEU A C 1
ATOM 680 O O . LEU A 1 87 ? 11.474 -10.601 -8.449 1.00 81.88 87 LEU A O 1
ATOM 684 N N . ARG A 1 88 ? 10.517 -10.243 -6.450 1.00 81.62 88 ARG A N 1
ATOM 685 C CA . ARG A 1 88 ? 10.220 -11.654 -6.201 1.00 81.62 88 ARG A CA 1
ATOM 686 C C . ARG A 1 88 ? 9.138 -12.178 -7.142 1.00 81.62 88 ARG A C 1
ATOM 688 O O . ARG A 1 88 ? 9.338 -13.246 -7.708 1.00 81.62 88 ARG A O 1
ATOM 695 N N . ILE A 1 89 ? 8.051 -11.429 -7.335 1.00 78.81 89 ILE A N 1
ATOM 696 C CA . ILE A 1 89 ? 6.963 -11.798 -8.257 1.00 78.81 89 ILE A CA 1
ATOM 697 C C . ILE A 1 89 ? 7.511 -11.957 -9.680 1.00 78.81 89 ILE A C 1
ATOM 699 O O . ILE A 1 89 ? 7.303 -12.988 -10.306 1.00 78.81 89 ILE A O 1
ATOM 703 N N . LEU A 1 90 ? 8.334 -11.009 -10.138 1.00 76.06 90 LEU A N 1
ATOM 704 C CA . LEU A 1 90 ? 9.002 -11.093 -11.441 1.00 76.06 90 LEU A CA 1
ATOM 705 C C . LEU A 1 90 ? 9.870 -12.345 -11.628 1.00 76.06 90 LEU A C 1
ATOM 707 O O . LEU A 1 90 ? 9.970 -12.866 -12.737 1.00 76.06 90 LEU A O 1
ATOM 711 N N . ARG A 1 91 ? 10.538 -12.811 -10.567 1.00 77.06 91 ARG A N 1
ATOM 712 C CA . ARG A 1 91 ? 11.353 -14.034 -10.623 1.00 77.06 91 ARG A CA 1
ATOM 713 C C . ARG A 1 91 ? 10.500 -15.289 -10.657 1.00 77.06 91 ARG A C 1
ATOM 715 O O . ARG A 1 91 ? 10.825 -16.189 -11.417 1.00 77.06 91 ARG A O 1
ATOM 722 N N . GLN A 1 92 ? 9.430 -15.331 -9.866 1.00 74.56 92 GLN A N 1
ATOM 723 C CA . GLN A 1 92 ? 8.497 -16.457 -9.872 1.00 74.56 92 GLN A CA 1
ATOM 724 C C . GLN A 1 92 ? 7.835 -16.599 -11.250 1.00 74.56 92 GLN A C 1
ATOM 726 O O . GLN A 1 92 ? 7.862 -17.684 -11.815 1.00 74.56 92 GLN A O 1
ATOM 731 N N . ASP A 1 93 ? 7.404 -15.491 -11.863 1.00 66.69 93 ASP A N 1
ATOM 732 C CA . ASP A 1 93 ? 6.890 -15.474 -13.241 1.00 66.69 93 ASP A CA 1
ATOM 733 C C . ASP A 1 93 ? 7.904 -16.002 -14.271 1.00 66.69 93 ASP A C 1
ATOM 735 O O . ASP A 1 93 ? 7.517 -16.592 -15.281 1.00 66.69 93 ASP A O 1
ATOM 739 N N . ALA A 1 94 ? 9.198 -15.742 -14.063 1.00 64.56 94 ALA A N 1
ATOM 740 C CA . ALA A 1 94 ? 10.259 -16.209 -14.953 1.00 64.56 94 ALA A CA 1
ATOM 741 C C . ALA A 1 94 ? 10.553 -17.706 -14.768 1.00 64.56 94 ALA A C 1
ATOM 743 O O . ALA A 1 94 ? 10.851 -18.390 -15.746 1.00 64.56 94 ALA A O 1
ATOM 744 N N . GLU A 1 95 ? 10.461 -18.212 -13.536 1.00 64.31 95 GLU A N 1
ATOM 745 C CA . GLU A 1 95 ?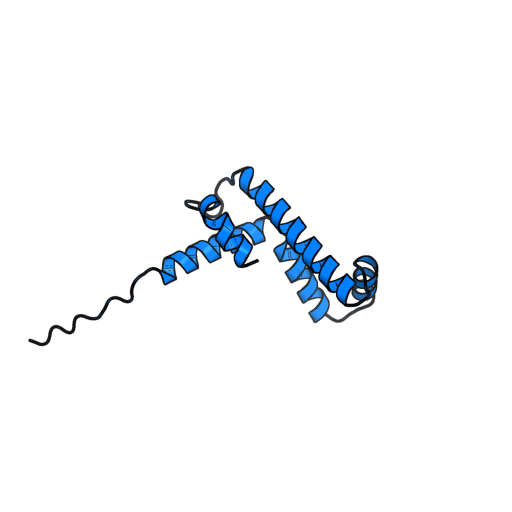 10.627 -19.631 -13.203 1.00 64.31 95 GLU A CA 1
ATOM 746 C C . GLU A 1 95 ? 9.438 -20.471 -13.705 1.00 64.31 95 GLU A C 1
ATOM 748 O O . GLU A 1 95 ? 9.653 -21.532 -14.291 1.00 64.31 95 GLU A O 1
ATOM 753 N N . ASP A 1 96 ? 8.208 -19.961 -13.589 1.00 62.03 96 ASP A N 1
ATOM 754 C CA . ASP A 1 96 ? 6.981 -20.632 -14.049 1.00 62.03 96 ASP A CA 1
ATOM 755 C C . ASP A 1 96 ? 6.838 -20.669 -15.588 1.00 62.03 96 ASP A C 1
ATOM 757 O O . ASP A 1 96 ? 6.037 -21.433 -16.130 1.00 62.03 96 ASP A O 1
ATOM 761 N N . GLN A 1 97 ? 7.629 -19.875 -16.319 1.00 55.66 97 GLN A N 1
ATOM 762 C CA . GLN A 1 97 ? 7.668 -19.857 -17.790 1.00 55.66 97 GLN A CA 1
ATOM 763 C C . GLN A 1 97 ? 8.709 -20.806 -18.407 1.00 55.66 97 GLN A C 1
ATOM 765 O O . GLN A 1 97 ? 8.801 -20.888 -19.635 1.00 55.66 97 GLN A O 1
ATOM 770 N N . ILE A 1 98 ? 9.484 -21.543 -17.603 1.00 48.06 98 ILE A N 1
ATOM 771 C CA . ILE A 1 98 ? 10.395 -22.577 -18.114 1.00 48.06 98 ILE A CA 1
ATOM 772 C C . ILE A 1 98 ? 9.566 -23.845 -18.384 1.00 48.06 98 ILE A C 1
ATOM 774 O O . ILE A 1 98 ? 9.083 -24.459 -17.432 1.00 48.06 98 ILE A O 1
ATOM 778 N N . PRO A 1 99 ? 9.377 -24.279 -19.648 1.00 43.25 99 PRO A N 1
ATOM 779 C CA . PRO A 1 99 ? 8.649 -25.510 -19.920 1.00 43.25 99 PRO A CA 1
ATOM 780 C C . PRO A 1 99 ? 9.378 -26.683 -19.259 1.00 43.25 99 PRO A C 1
ATOM 782 O O . PRO A 1 99 ? 10.589 -26.842 -19.431 1.00 43.25 99 PRO A O 1
ATOM 785 N N . ALA A 1 100 ? 8.629 -27.499 -18.509 1.00 51.44 100 ALA A N 1
ATOM 786 C CA . ALA A 1 100 ? 9.095 -28.796 -18.041 1.00 51.44 100 ALA A CA 1
ATOM 787 C C . ALA A 1 100 ? 9.665 -29.541 -19.250 1.00 51.44 100 ALA A C 1
ATOM 789 O O . ALA A 1 100 ? 8.950 -29.803 -20.217 1.00 51.44 100 ALA A O 1
ATOM 790 N N . VAL A 1 101 ? 10.973 -29.788 -19.232 1.00 54.16 101 VAL A N 1
ATOM 791 C CA . VAL A 1 101 ? 11.661 -30.491 -20.308 1.00 54.16 101 VAL A CA 1
ATOM 792 C C . VAL A 1 101 ? 11.017 -31.873 -20.385 1.00 54.16 101 VAL A C 1
ATOM 794 O O . VAL A 1 101 ? 11.168 -32.661 -19.454 1.00 54.16 101 VAL A O 1
ATOM 797 N N . GLU A 1 102 ? 10.241 -32.142 -21.439 1.00 49.19 102 GLU A N 1
ATOM 798 C CA . GLU A 1 102 ? 9.767 -33.495 -21.727 1.00 49.19 102 GLU A CA 1
ATOM 799 C C . GLU A 1 102 ? 11.008 -34.387 -21.806 1.00 49.19 102 GLU A C 1
ATOM 801 O O . GLU A 1 102 ? 11.864 -34.206 -22.678 1.00 49.19 102 GLU A O 1
ATOM 806 N N . GLU A 1 103 ? 11.136 -35.322 -20.863 1.00 49.66 103 GLU A N 1
ATOM 807 C CA . GLU A 1 103 ? 12.085 -36.419 -20.972 1.00 49.66 103 GLU A CA 1
ATOM 808 C C . GLU A 1 103 ? 11.753 -37.177 -22.259 1.00 49.66 103 GLU A C 1
ATOM 810 O O . GLU A 1 103 ? 10.818 -37.975 -22.323 1.00 49.66 103 GLU A O 1
ATOM 815 N N . VAL A 1 104 ? 12.511 -36.899 -23.320 1.00 50.41 104 VAL A N 1
ATOM 816 C CA . VAL A 1 104 ? 12.506 -37.716 -24.528 1.00 50.41 104 VAL A CA 1
ATOM 817 C C . VAL A 1 104 ? 13.100 -39.062 -24.131 1.00 50.41 104 VAL A C 1
ATOM 819 O O . VAL A 1 104 ? 14.317 -39.246 -24.103 1.00 50.41 104 VAL A O 1
ATOM 822 N N . GLU A 1 105 ? 12.223 -39.998 -23.778 1.00 49.81 105 GLU A N 1
ATOM 823 C CA . GLU A 1 105 ? 12.556 -41.397 -23.551 1.00 49.81 105 GLU A CA 1
ATOM 824 C C . GLU A 1 105 ? 13.024 -41.991 -24.891 1.00 49.81 105 GLU A C 1
ATOM 826 O O . GLU A 1 105 ? 12.242 -42.500 -25.696 1.00 49.81 105 GLU A O 1
ATOM 831 N N . VAL A 1 106 ? 14.327 -41.881 -25.169 1.00 53.22 106 VAL A N 1
ATOM 832 C CA . VAL A 1 106 ? 14.987 -42.571 -26.281 1.00 53.22 106 VAL A CA 1
ATOM 833 C C . VAL A 1 106 ? 15.009 -44.060 -25.943 1.00 53.22 106 VAL A C 1
ATOM 835 O O . VAL A 1 106 ? 15.981 -44.584 -25.403 1.00 53.22 106 VAL A O 1
ATOM 838 N N . ARG A 1 107 ? 13.914 -44.759 -26.247 1.00 50.31 107 ARG A N 1
ATOM 839 C CA . ARG A 1 107 ? 13.914 -46.222 -26.316 1.00 50.31 107 ARG A CA 1
ATOM 840 C C . ARG A 1 107 ? 14.623 -46.635 -27.603 1.00 50.31 107 ARG A C 1
ATOM 842 O O . ARG A 1 107 ? 14.074 -46.474 -28.691 1.00 50.31 107 ARG A O 1
ATOM 849 N N . SER A 1 108 ? 15.859 -47.109 -27.459 1.00 60.44 108 SER A N 1
ATOM 850 C CA . SER A 1 108 ? 16.562 -47.927 -28.459 1.00 60.44 108 SER A CA 1
ATOM 851 C C . SER A 1 108 ? 16.345 -49.405 -28.172 1.00 60.44 108 SER A C 1
ATOM 853 O O . SER A 1 108 ? 16.237 -49.749 -26.973 1.00 60.44 108 SER A O 1
#

Organism: Oxyrrhis marina (NCBI:txid2969)

pLDDT: mean 77.47, std 12.06, range [43.25, 96.12]

Foldseek 3Di:
DVVLLVVCLVQCPPPDVPDDHDPVLVVSLVVVLVVLVVVVQVVQVVVVHGPVRVVVVVVPDPPVVVVVVVVVSVCCSDSSSVSVVSVVVSVVVVVVPPPDPPPPPPDD

Sequence (108 aa):
VFNFAEEHKAEFAGAVPGGEHSLRWTELHKGFQKQFEGQLESFLTSLGSDLPTLQAALQDDDDPSIQVMVDVMLAMMEYTKFVDAMLRILRQDAEDQIPAVEEVEVRS

Secondary structure (DSSP, 8-state):
-HHHHHHHGGGGTT--TTSPPPHHHHHHHHHHHHHHHHHHHHHHHHTT--HHHHHHHHHS---HHHHHHHHHHHHHTSHHHHHHHHHHHHHHHHHTTS----------